Protein AF-A0A6S7H0F0-F1 (afdb_monomer_lite)

Secondary structure (DSSP, 8-state):
-TT-TTEEEEE-SS-EEEEE------HHHHHHHHHHHHHHHHHHHHHHHHTT----GGG---------

Radius of gyration: 13.04 Å; chains: 1; bounding box: 32×18×30 Å

Sequence (68 aa):
CSKLSNLIYLYLPDDTQLYLSFKPGTMLEEANAVRAMEACIAEVHQWMLSQKLKLNPEKTEFMIIGTR

pLDDT: mean 80.72, std 9.31, range [44.88, 90.44]

Foldseek 3Di:
DVPQPAWDWDDDVVDIDIDHDFDPDDPVRVVVRVVVVVVVVVVVCVVCVVVVHDDDVVPDDDDDDDDD

Organism: Paramuricea clavata (NCBI:txid317549)

Structure (mmCIF, N/CA/C/O backbone):
data_AF-A0A6S7H0F0-F1
#
_entry.id   AF-A0A6S7H0F0-F1
#
loop_
_atom_site.group_PDB
_atom_site.id
_atom_site.type_symbol
_atom_site.label_atom_id
_atom_site.label_alt_id
_atom_site.label_comp_id
_atom_site.label_asym_id
_atom_site.label_entity_id
_atom_site.label_seq_id
_atom_site.pdbx_PDB_ins_code
_atom_site.Cartn_x
_atom_site.Cartn_y
_atom_site.Cartn_z
_atom_site.occupancy
_atom_site.B_iso_or_equiv
_atom_site.auth_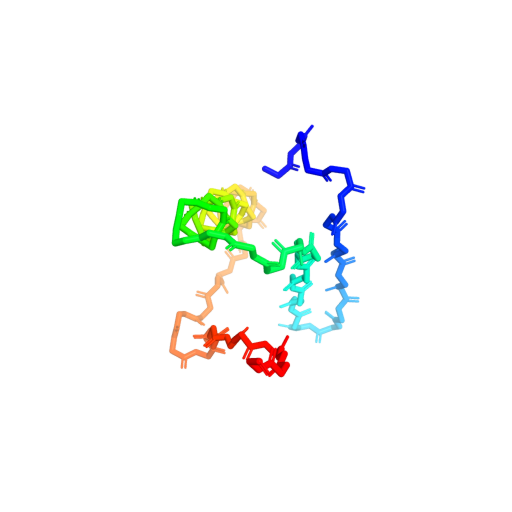seq_id
_atom_site.auth_comp_id
_atom_site.auth_asym_id
_atom_site.auth_atom_id
_atom_site.pdbx_PDB_model_num
ATOM 1 N N . CYS A 1 1 ? -5.844 2.091 -4.426 1.00 57.28 1 CYS A N 1
ATOM 2 C CA . CYS A 1 1 ? -6.219 0.676 -4.562 1.00 57.28 1 CYS A CA 1
ATOM 3 C C . CYS A 1 1 ? -7.088 0.442 -5.803 1.00 57.28 1 CYS A C 1
ATOM 5 O O . CYS A 1 1 ? -6.726 -0.363 -6.654 1.00 57.28 1 CYS A O 1
ATOM 7 N N . SER A 1 2 ? -8.160 1.215 -5.998 1.00 44.88 2 SER A N 1
ATOM 8 C CA . SER A 1 2 ? -9.180 1.087 -7.065 1.00 44.88 2 SER A CA 1
ATOM 9 C C . SER A 1 2 ? -8.727 1.269 -8.535 1.00 44.88 2 SER A C 1
ATOM 11 O O . SER A 1 2 ? -9.565 1.339 -9.430 1.00 44.88 2 SER A O 1
ATOM 13 N N . LYS A 1 3 ? -7.419 1.317 -8.821 1.00 51.97 3 LYS A N 1
ATOM 14 C CA . LYS A 1 3 ? -6.854 1.427 -10.185 1.00 51.97 3 LYS A CA 1
ATOM 15 C C . LYS A 1 3 ? -5.700 0.460 -10.478 1.00 51.97 3 LYS A C 1
ATOM 17 O O . LYS A 1 3 ? -5.069 0.576 -11.523 1.00 51.97 3 LYS A O 1
ATOM 22 N N . LEU A 1 4 ? -5.404 -0.479 -9.579 1.00 60.16 4 LEU A N 1
ATOM 23 C CA . LEU A 1 4 ? -4.315 -1.439 -9.773 1.00 60.16 4 LEU A CA 1
ATOM 24 C C . LEU A 1 4 ? -4.892 -2.767 -10.265 1.00 60.16 4 LEU A C 1
ATOM 26 O O . LEU A 1 4 ? -5.457 -3.525 -9.486 1.00 60.16 4 LEU A O 1
ATOM 30 N N . SER A 1 5 ? -4.737 -3.052 -11.559 1.00 62.69 5 SER A N 1
ATOM 31 C CA . SER A 1 5 ? -5.234 -4.279 -12.205 1.00 62.69 5 SER A CA 1
ATOM 32 C C . SER A 1 5 ? -4.566 -5.568 -11.705 1.00 62.69 5 SER A C 1
ATOM 34 O O . SER A 1 5 ? -5.061 -6.655 -11.982 1.00 62.69 5 SER A O 1
ATOM 36 N N . ASN A 1 6 ? -3.458 -5.451 -10.965 1.00 73.81 6 ASN A N 1
ATOM 37 C CA . ASN A 1 6 ? -2.597 -6.570 -10.567 1.00 73.81 6 ASN A CA 1
ATOM 38 C C . ASN A 1 6 ? -2.458 -6.689 -9.039 1.00 73.81 6 ASN A C 1
ATOM 40 O O . ASN A 1 6 ? -1.481 -7.263 -8.550 1.00 73.81 6 ASN A O 1
ATOM 44 N N . LEU A 1 7 ? -3.372 -6.069 -8.290 1.00 77.94 7 LEU A N 1
ATOM 45 C CA . LEU A 1 7 ? -3.382 -6.131 -6.838 1.00 77.94 7 LEU A CA 1
ATOM 46 C C . LEU A 1 7 ? -4.285 -7.273 -6.363 1.00 77.94 7 LEU A C 1
ATOM 48 O O . LEU A 1 7 ? -5.446 -7.357 -6.758 1.00 77.94 7 LEU A O 1
ATOM 52 N N . ILE A 1 8 ? -3.766 -8.107 -5.468 1.00 78.25 8 ILE A N 1
ATO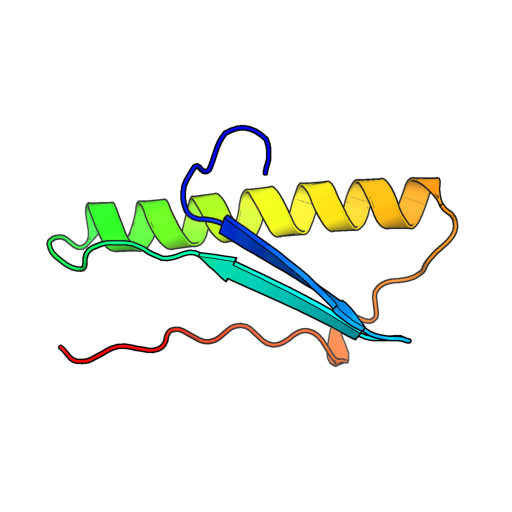M 53 C CA . ILE A 1 8 ? -4.523 -9.144 -4.769 1.00 78.25 8 ILE A CA 1
ATOM 54 C C . ILE A 1 8 ? -4.682 -8.712 -3.309 1.00 78.25 8 ILE A C 1
ATOM 56 O O . ILE A 1 8 ? -3.697 -8.411 -2.631 1.00 78.25 8 ILE A O 1
ATOM 60 N N . TYR A 1 9 ? -5.932 -8.685 -2.845 1.00 79.44 9 TYR A N 1
ATOM 61 C CA . TYR A 1 9 ? -6.311 -8.429 -1.457 1.00 79.44 9 TYR A CA 1
ATOM 62 C C . TYR A 1 9 ? -6.777 -9.741 -0.824 1.00 79.44 9 TYR A C 1
ATOM 64 O O . TYR A 1 9 ? -7.761 -10.324 -1.283 1.00 79.44 9 TYR A O 1
ATOM 72 N N . LEU A 1 10 ? -6.081 -10.202 0.215 1.00 77.00 10 LEU A N 1
ATOM 73 C CA . LEU A 1 10 ? -6.468 -11.381 0.984 1.00 77.00 10 LEU A CA 1
ATOM 74 C C . LEU A 1 10 ? -6.887 -10.962 2.394 1.00 77.00 10 LEU A C 1
ATOM 76 O O . LEU A 1 10 ? -6.115 -10.329 3.116 1.00 77.00 10 LEU A O 1
ATOM 80 N N . TYR A 1 11 ? -8.106 -11.347 2.771 1.00 75.69 11 TYR A N 1
ATOM 81 C CA . TYR A 1 11 ? -8.640 -11.164 4.114 1.00 75.69 11 TYR A CA 1
ATOM 82 C C . TYR A 1 11 ? -8.615 -12.496 4.857 1.00 75.69 11 TYR A C 1
ATOM 84 O O . TYR A 1 11 ? -9.296 -13.447 4.467 1.00 75.69 11 TYR A O 1
ATOM 92 N N . LEU A 1 12 ? -7.819 -12.551 5.916 1.00 73.38 12 LEU A N 1
ATOM 93 C CA . LEU A 1 12 ? -7.802 -13.633 6.888 1.00 73.38 12 LEU A CA 1
ATOM 94 C C . LEU A 1 12 ? -8.405 -13.091 8.197 1.00 73.38 12 LEU A C 1
ATOM 96 O O . LEU A 1 12 ? -8.463 -11.876 8.393 1.00 73.38 12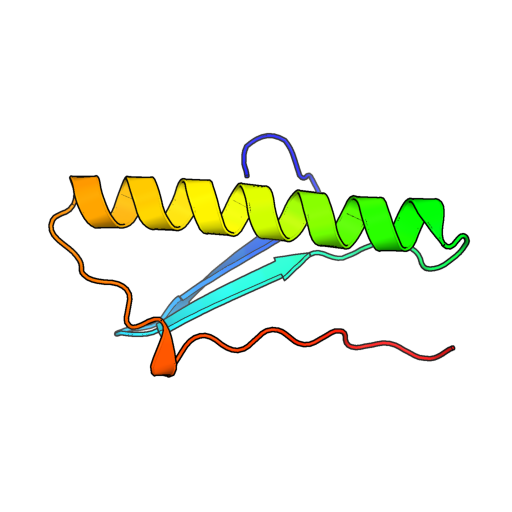 LEU A O 1
ATOM 100 N N . PRO A 1 13 ? -8.898 -13.948 9.104 1.00 73.94 13 PRO A N 1
ATOM 101 C CA . PRO A 1 13 ? -9.280 -13.493 10.436 1.00 73.94 13 PRO A CA 1
ATOM 102 C C . PRO A 1 13 ? -8.080 -12.789 11.085 1.00 73.94 13 PRO A C 1
ATOM 104 O O . PRO A 1 13 ? -6.992 -13.354 11.102 1.00 73.94 13 PRO A O 1
ATOM 107 N N . ASP A 1 14 ? -8.277 -11.556 11.552 1.00 75.50 14 ASP A N 1
ATOM 108 C CA . ASP A 1 14 ? -7.270 -10.674 12.174 1.00 75.50 14 ASP A CA 1
ATOM 109 C C . ASP A 1 14 ? -6.134 -10.147 11.271 1.00 75.50 14 ASP A C 1
ATOM 111 O O . ASP A 1 14 ? -5.569 -9.094 11.579 1.00 75.50 14 ASP A O 1
ATOM 115 N N . ASP A 1 1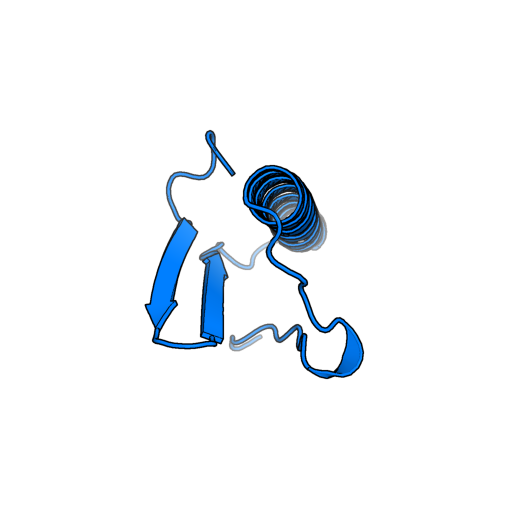5 ? -5.852 -10.791 10.134 1.00 80.19 15 ASP A N 1
ATOM 116 C CA . ASP A 1 15 ? -4.758 -10.431 9.225 1.00 80.19 15 ASP A CA 1
ATOM 117 C C . ASP A 1 15 ? -5.246 -9.979 7.837 1.00 80.19 15 ASP A C 1
ATOM 119 O O . ASP A 1 15 ? -6.189 -10.506 7.248 1.00 80.19 15 ASP A O 1
ATOM 123 N N . THR A 1 16 ? -4.560 -8.994 7.258 1.00 80.81 16 THR A N 1
ATOM 124 C CA . THR A 1 16 ? -4.794 -8.531 5.882 1.00 80.81 16 THR A CA 1
ATOM 125 C C . THR A 1 16 ? -3.487 -8.577 5.107 1.00 80.81 16 THR A C 1
ATOM 127 O O . THR A 1 16 ? -2.484 -8.033 5.563 1.00 80.81 16 THR A O 1
ATOM 130 N N . GLN A 1 17 ? -3.495 -9.191 3.922 1.00 86.50 17 GLN A N 1
ATOM 131 C CA . GLN A 1 17 ? -2.335 -9.230 3.030 1.00 86.50 17 GLN A CA 1
ATOM 132 C C . GLN A 1 17 ? -2.628 -8.533 1.702 1.00 86.50 17 GLN A C 1
ATOM 134 O O . GLN A 1 17 ? -3.680 -8.725 1.087 1.00 86.50 17 GLN A O 1
ATOM 139 N N . LEU A 1 18 ? -1.659 -7.731 1.262 1.00 87.88 18 LEU A N 1
ATOM 140 C CA . LEU A 1 18 ? -1.680 -6.992 0.005 1.00 87.88 18 LEU A CA 1
ATOM 141 C C . LEU A 1 18 ? -0.516 -7.451 -0.868 1.00 87.88 18 LEU A C 1
ATOM 143 O O . LEU A 1 18 ? 0.643 -7.334 -0.474 1.00 87.88 18 LEU A O 1
ATOM 147 N N . TYR A 1 19 ? -0.822 -7.914 -2.076 1.00 88.50 19 TYR A N 1
ATOM 148 C CA . TYR A 1 19 ? 0.185 -8.293 -3.064 1.00 88.50 19 TYR A CA 1
ATOM 149 C C . TYR A 1 19 ? 0.016 -7.464 -4.324 1.00 88.50 19 TYR A C 1
ATOM 151 O O . TYR A 1 19 ? -1.071 -7.426 -4.893 1.00 88.50 19 TYR A O 1
ATOM 159 N N . LEU A 1 20 ? 1.097 -6.838 -4.787 1.00 89.44 20 LEU A N 1
ATOM 160 C CA . LEU A 1 20 ? 1.130 -6.099 -6.044 1.00 89.44 20 LEU A CA 1
ATOM 161 C C . LEU A 1 20 ? 2.168 -6.730 -6.966 1.00 89.44 20 LEU A C 1
ATOM 163 O O . LEU A 1 20 ? 3.363 -6.680 -6.681 1.00 89.44 20 LEU A O 1
ATOM 167 N N . SER A 1 21 ? 1.713 -7.300 -8.080 1.00 88.38 21 SER A N 1
ATOM 168 C CA . SER A 1 21 ? 2.626 -7.779 -9.117 1.00 88.38 21 SER A CA 1
ATOM 169 C C . SER A 1 21 ? 3.013 -6.640 -10.059 1.00 88.38 21 SER A C 1
ATOM 171 O O . SER A 1 21 ? 2.157 -5.905 -10.564 1.00 88.38 21 SER A O 1
ATOM 173 N N . PHE A 1 22 ? 4.311 -6.510 -10.317 1.00 85.06 22 PHE A N 1
ATOM 174 C CA . PHE A 1 22 ? 4.875 -5.559 -11.266 1.00 85.06 22 PHE A CA 1
ATOM 175 C C . PHE A 1 22 ? 6.039 -6.207 -12.020 1.00 85.06 22 PHE A C 1
ATOM 177 O O . PHE A 1 22 ? 6.654 -7.160 -11.540 1.00 85.06 22 PHE A O 1
ATOM 184 N N . LYS A 1 23 ? 6.331 -5.704 -13.221 1.00 83.75 23 LYS A N 1
ATOM 185 C CA . LYS A 1 23 ? 7.480 -6.162 -14.000 1.00 83.75 23 LYS A CA 1
ATOM 186 C C . LYS A 1 23 ? 8.729 -5.400 -13.535 1.00 83.75 23 LYS A C 1
ATOM 188 O O . LYS A 1 23 ? 8.716 -4.172 -13.615 1.00 83.75 23 LYS A O 1
ATOM 193 N N . PRO A 1 24 ? 9.794 -6.082 -13.083 1.00 78.69 24 PRO A N 1
ATOM 194 C CA . PRO A 1 24 ? 11.074 -5.427 -12.859 1.00 78.69 24 PRO A CA 1
ATOM 195 C C . PRO A 1 24 ? 11.677 -5.045 -14.219 1.00 78.69 24 PRO A C 1
ATOM 197 O O . PRO A 1 24 ? 11.659 -5.841 -15.162 1.00 78.69 24 PRO A O 1
ATOM 200 N N . GLY A 1 25 ? 12.177 -3.820 -14.348 1.00 77.88 25 GLY A N 1
ATOM 201 C CA . GLY A 1 25 ? 12.719 -3.333 -15.619 1.00 77.88 25 GLY A CA 1
ATOM 202 C C . GLY A 1 25 ? 13.547 -2.072 -15.451 1.00 77.88 25 GLY A C 1
ATOM 203 O O . GLY A 1 25 ? 14.706 -2.020 -15.856 1.00 77.88 25 GLY A O 1
ATOM 204 N N . THR A 1 26 ? 12.979 -1.072 -14.789 1.00 83.69 26 THR A N 1
ATOM 205 C CA . THR A 1 26 ? 13.654 0.184 -14.468 1.00 83.69 26 THR A CA 1
ATOM 206 C C . THR A 1 26 ? 13.426 0.581 -13.013 1.00 83.69 26 THR A C 1
ATOM 208 O O . THR A 1 26 ? 12.404 0.253 -12.412 1.00 83.69 26 THR A O 1
ATOM 211 N N . MET A 1 27 ? 14.342 1.383 -12.464 1.00 84.88 27 MET A N 1
ATOM 212 C CA . MET A 1 27 ? 14.188 1.976 -11.128 1.00 84.88 27 MET A CA 1
ATOM 213 C C . MET A 1 27 ? 12.892 2.800 -11.005 1.00 84.88 27 MET A C 1
ATOM 215 O O . MET A 1 27 ? 12.309 2.903 -9.929 1.00 84.88 27 MET A O 1
ATOM 219 N N . LEU A 1 28 ? 12.413 3.367 -12.119 1.00 87.44 28 LEU A N 1
ATOM 220 C CA . LEU A 1 28 ? 11.144 4.087 -12.170 1.00 87.44 28 LEU A CA 1
ATOM 221 C C . LEU A 1 28 ? 9.939 3.148 -12.014 1.00 87.44 28 LEU A C 1
ATOM 223 O O . LEU A 1 28 ? 8.999 3.491 -11.301 1.00 87.44 28 LEU A O 1
ATOM 227 N N . GLU A 1 29 ? 9.948 1.978 -12.656 1.00 84.75 29 GLU A N 1
ATOM 228 C CA . GLU A 1 29 ? 8.878 0.980 -12.518 1.00 84.75 29 GLU A CA 1
ATOM 229 C C . GLU A 1 29 ? 8.816 0.406 -11.099 1.00 84.75 29 GLU A C 1
ATOM 231 O O . GLU A 1 29 ? 7.726 0.288 -10.540 1.00 84.75 29 GLU A O 1
ATOM 236 N N . GLU A 1 30 ? 9.970 0.149 -10.477 1.00 86.62 30 GLU A N 1
ATOM 237 C CA . GLU A 1 30 ? 10.053 -0.263 -9.070 1.00 86.62 30 GLU A CA 1
ATOM 238 C C . GLU A 1 30 ? 9.497 0.822 -8.136 1.00 86.62 30 GLU A C 1
ATOM 240 O O . GLU A 1 30 ? 8.620 0.555 -7.313 1.00 86.62 30 GLU A O 1
ATOM 245 N N . ALA A 1 31 ? 9.931 2.075 -8.307 1.00 88.50 31 ALA A N 1
ATOM 246 C CA . ALA A 1 31 ? 9.425 3.199 -7.521 1.00 88.50 31 ALA A CA 1
ATOM 247 C C . ALA A 1 31 ? 7.914 3.417 -7.718 1.00 88.50 31 ALA A C 1
ATOM 249 O O . ALA A 1 31 ? 7.200 3.778 -6.781 1.00 88.50 31 ALA A O 1
ATOM 250 N N . ASN A 1 32 ? 7.396 3.184 -8.927 1.00 88.44 32 ASN A N 1
ATOM 251 C CA . ASN A 1 32 ? 5.962 3.232 -9.203 1.00 88.44 32 ASN A CA 1
ATOM 252 C C . ASN A 1 32 ? 5.201 2.132 -8.459 1.00 88.44 32 ASN A C 1
ATOM 254 O O . ASN A 1 32 ? 4.136 2.415 -7.910 1.00 88.44 32 ASN A O 1
ATOM 258 N N . ALA A 1 33 ? 5.739 0.913 -8.408 1.00 88.00 33 ALA A N 1
ATOM 259 C CA . ALA A 1 33 ? 5.133 -0.192 -7.674 1.00 88.00 33 ALA A CA 1
ATOM 260 C C . ALA A 1 33 ? 5.087 0.083 -6.163 1.00 88.00 33 ALA A C 1
ATOM 262 O O . ALA A 1 33 ? 4.044 -0.106 -5.539 1.00 88.00 33 ALA A O 1
ATOM 263 N N . VAL A 1 34 ? 6.172 0.613 -5.587 1.00 89.00 34 VAL A N 1
ATOM 264 C CA . VAL A 1 34 ? 6.210 1.004 -4.167 1.00 89.00 34 VAL A CA 1
ATOM 265 C C . VAL A 1 34 ? 5.168 2.084 -3.871 1.00 89.00 34 VAL A C 1
ATOM 267 O O . VAL A 1 34 ? 4.319 1.884 -3.006 1.00 89.00 34 VAL A O 1
ATOM 270 N N . ARG A 1 35 ? 5.141 3.174 -4.653 1.00 90.44 35 ARG A N 1
ATOM 271 C CA . ARG A 1 35 ? 4.147 4.252 -4.479 1.00 90.44 35 ARG A CA 1
ATOM 272 C C . ARG A 1 35 ? 2.709 3.753 -4.610 1.00 90.44 35 ARG A C 1
ATOM 274 O O . ARG A 1 35 ? 1.821 4.197 -3.885 1.00 90.44 35 ARG A O 1
ATOM 281 N N . ALA A 1 36 ? 2.465 2.833 -5.540 1.00 89.06 36 ALA A N 1
ATOM 282 C CA . ALA A 1 36 ? 1.161 2.210 -5.715 1.00 89.06 36 ALA A CA 1
ATOM 283 C C . ALA A 1 36 ? 0.749 1.374 -4.491 1.00 89.06 36 ALA A C 1
ATOM 285 O O . ALA A 1 36 ? -0.415 1.433 -4.081 1.00 89.06 36 ALA A O 1
ATOM 286 N N . MET A 1 37 ? 1.687 0.634 -3.890 1.00 89.50 37 MET A N 1
ATOM 287 C CA . MET A 1 37 ? 1.435 -0.119 -2.662 1.00 89.50 37 MET A CA 1
ATOM 288 C C . MET A 1 37 ? 1.149 0.813 -1.480 1.00 89.50 37 MET A C 1
ATOM 290 O O . MET A 1 37 ? 0.135 0.636 -0.810 1.00 89.50 37 MET A O 1
ATOM 294 N N . GLU A 1 38 ? 1.976 1.840 -1.262 1.00 89.50 38 GLU A N 1
ATOM 295 C CA . GLU A 1 38 ? 1.779 2.840 -0.199 1.00 89.50 38 GLU A CA 1
ATOM 296 C C . GLU A 1 38 ? 0.400 3.504 -0.296 1.00 89.50 38 GLU A C 1
ATOM 298 O O . GLU A 1 38 ? -0.318 3.618 0.700 1.00 89.50 38 GLU A O 1
ATOM 303 N N . ALA A 1 39 ? -0.017 3.872 -1.512 1.00 89.38 39 ALA A N 1
ATOM 304 C CA . ALA A 1 39 ? -1.338 4.436 -1.756 1.00 89.38 39 ALA A CA 1
ATOM 305 C C . ALA A 1 39 ? -2.472 3.448 -1.423 1.00 89.38 39 ALA A C 1
ATOM 307 O O . ALA A 1 39 ? -3.476 3.851 -0.835 1.00 89.38 39 ALA A O 1
ATOM 308 N N . CYS A 1 40 ? -2.339 2.155 -1.758 1.00 88.25 40 CYS A N 1
ATOM 309 C CA . CYS A 1 40 ? -3.353 1.175 -1.355 1.00 88.25 40 CYS A CA 1
ATOM 310 C C . CYS A 1 40 ? -3.359 0.948 0.169 1.00 88.25 40 CYS A C 1
ATOM 312 O O . CYS A 1 40 ? -4.442 0.901 0.747 1.00 88.25 40 CYS A O 1
ATOM 314 N N . ILE A 1 41 ? -2.201 0.882 0.835 1.00 86.56 41 ILE A N 1
ATOM 315 C CA . ILE A 1 41 ? -2.129 0.771 2.303 1.00 86.56 41 ILE A CA 1
ATOM 316 C C . ILE A 1 41 ? -2.858 1.948 2.960 1.00 86.56 41 ILE A C 1
ATOM 318 O O . ILE A 1 41 ? -3.660 1.742 3.871 1.00 86.56 41 ILE A O 1
ATOM 322 N N . ALA A 1 42 ? -2.639 3.173 2.472 1.00 87.50 42 ALA A N 1
ATOM 323 C CA . ALA A 1 42 ? -3.328 4.355 2.975 1.00 87.50 42 ALA A CA 1
ATOM 324 C C . ALA A 1 42 ? -4.856 4.247 2.815 1.00 87.50 42 ALA A C 1
ATOM 326 O O . ALA A 1 42 ? -5.588 4.528 3.763 1.00 87.50 42 ALA A O 1
ATOM 327 N N . GLU A 1 43 ? -5.347 3.796 1.657 1.00 87.06 43 GLU A N 1
ATOM 328 C CA . GLU A 1 43 ? -6.782 3.581 1.420 1.00 87.06 43 GLU A CA 1
ATOM 329 C C . GLU A 1 43 ? -7.379 2.503 2.338 1.00 87.06 43 GLU A C 1
ATOM 331 O O . GLU A 1 43 ? -8.437 2.724 2.930 1.00 87.06 43 GLU A O 1
ATOM 336 N N . VAL A 1 44 ? -6.697 1.364 2.506 1.00 84.19 44 VAL A N 1
ATOM 337 C CA . VAL A 1 44 ? -7.131 0.289 3.415 1.00 84.19 44 VAL A CA 1
ATOM 338 C C . VAL A 1 44 ? -7.172 0.795 4.852 1.00 84.19 44 VAL A C 1
ATOM 340 O O . VAL A 1 44 ? -8.147 0.556 5.562 1.00 84.19 44 VAL A O 1
ATOM 343 N N . HIS A 1 45 ? -6.159 1.550 5.275 1.00 84.50 45 HIS A N 1
ATOM 344 C CA . HIS A 1 45 ? -6.119 2.131 6.610 1.00 84.50 45 HIS A CA 1
ATOM 345 C C . HIS A 1 45 ? -7.288 3.101 6.847 1.00 84.50 45 HIS A C 1
ATOM 347 O O . HIS A 1 45 ? -7.962 3.000 7.871 1.00 84.50 45 HIS A O 1
ATOM 353 N N . GLN A 1 46 ? -7.596 3.985 5.889 1.00 87.25 46 GLN A N 1
ATOM 354 C CA . GLN A 1 46 ? -8.768 4.869 5.978 1.00 87.25 46 GLN A CA 1
ATOM 355 C C . GLN A 1 46 ? -10.080 4.081 6.062 1.00 87.25 46 GLN A C 1
ATOM 357 O O . GLN A 1 46 ? -10.951 4.401 6.875 1.00 87.25 46 GLN A O 1
ATOM 362 N N . TRP A 1 47 ? -10.216 3.019 5.265 1.00 85.19 47 TRP A N 1
ATOM 363 C CA . TRP A 1 47 ? -11.380 2.142 5.332 1.00 85.19 47 TRP A CA 1
ATOM 364 C C . TRP A 1 47 ? -11.502 1.468 6.707 1.00 85.19 47 TRP A C 1
ATOM 366 O O . TRP A 1 47 ? -12.574 1.524 7.307 1.00 85.19 47 TRP A O 1
ATOM 376 N N . MET A 1 48 ? -10.417 0.934 7.273 1.00 83.94 48 MET A N 1
ATOM 377 C CA . MET A 1 48 ? -10.429 0.326 8.610 1.00 83.94 48 MET A CA 1
ATOM 378 C C . MET A 1 48 ? -10.836 1.318 9.703 1.00 83.94 48 MET A C 1
ATOM 380 O O . MET A 1 48 ? -11.683 0.988 10.535 1.00 83.94 48 MET A O 1
ATOM 384 N N . LEU A 1 49 ? -10.309 2.547 9.662 1.00 86.25 49 LEU A N 1
ATOM 385 C CA . LEU A 1 49 ? -10.704 3.613 10.588 1.00 86.25 49 LEU A CA 1
ATOM 386 C C . LEU A 1 49 ? -12.209 3.905 10.497 1.00 86.25 49 LEU A C 1
ATOM 388 O O . LEU A 1 49 ? -12.870 4.036 11.528 1.00 86.25 49 LEU A O 1
ATOM 392 N N . SER A 1 50 ? -12.775 3.927 9.283 1.00 87.56 50 SER A N 1
ATOM 393 C CA . SER A 1 50 ? -14.223 4.105 9.077 1.00 87.56 50 SER A CA 1
ATOM 394 C C . SER A 1 50 ? -15.059 2.968 9.681 1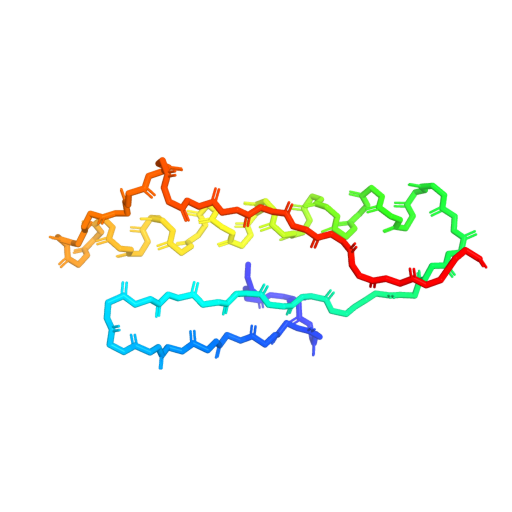.00 87.56 50 SER A C 1
ATOM 396 O O . SER A 1 50 ? -16.169 3.202 10.158 1.00 87.56 50 SER A O 1
ATOM 398 N N . GLN A 1 51 ? -14.508 1.751 9.715 1.00 84.19 51 GLN A N 1
ATOM 399 C CA . GLN A 1 51 ? -15.136 0.564 10.302 1.00 84.19 51 GLN A CA 1
ATOM 400 C C . GLN A 1 51 ? -14.843 0.407 11.804 1.00 84.19 51 GLN A C 1
ATOM 402 O O . GLN A 1 51 ? -15.234 -0.592 12.401 1.00 84.19 51 GLN A O 1
ATOM 407 N N . LYS A 1 52 ? -14.178 1.390 12.435 1.00 83.88 52 LYS A N 1
ATOM 408 C CA . LYS A 1 52 ? -13.730 1.346 13.841 1.00 83.88 52 LYS A CA 1
ATOM 409 C C . LYS A 1 52 ? -12.781 0.177 14.144 1.00 83.88 52 LYS A C 1
ATOM 411 O O . LYS A 1 52 ? -12.699 -0.282 15.282 1.00 83.88 52 LYS A O 1
ATOM 416 N N . LEU A 1 53 ? -12.052 -0.285 13.132 1.00 81.69 53 LEU A N 1
ATOM 417 C CA . LEU A 1 53 ? -10.984 -1.271 13.256 1.00 81.69 53 LEU A CA 1
ATOM 418 C C . LEU A 1 53 ? -9.645 -0.545 13.438 1.00 81.69 53 LEU A C 1
ATOM 420 O O . LEU A 1 53 ? -9.438 0.544 12.901 1.00 81.69 53 LEU A O 1
ATOM 424 N N . LYS A 1 54 ? -8.719 -1.146 14.191 1.00 74.50 54 LYS A N 1
ATOM 425 C CA . LYS A 1 54 ? -7.380 -0.589 14.427 1.00 74.50 54 LYS A CA 1
ATOM 426 C C . LYS A 1 54 ? -6.332 -1.452 13.733 1.00 74.50 54 LYS A C 1
ATOM 428 O O . LYS A 1 54 ? -6.146 -2.604 14.111 1.00 74.50 54 LYS A O 1
ATOM 433 N N . LEU A 1 55 ? -5.621 -0.878 12.764 1.00 73.88 55 LEU A N 1
ATOM 434 C CA . LEU A 1 55 ? -4.406 -1.490 12.231 1.00 73.88 55 LEU A CA 1
ATOM 435 C C . LEU A 1 55 ? -3.311 -1.415 13.307 1.00 73.88 55 LEU A C 1
ATOM 437 O O . LEU A 1 55 ? -3.140 -0.368 13.937 1.00 73.88 55 LEU A O 1
ATOM 441 N N . ASN A 1 56 ? -2.578 -2.506 13.534 1.00 76.12 56 ASN A N 1
ATOM 442 C CA . ASN A 1 56 ? -1.380 -2.463 14.366 1.00 76.12 56 ASN A CA 1
ATOM 443 C C . ASN A 1 56 ? -0.149 -2.230 13.467 1.00 76.12 56 ASN A C 1
ATOM 445 O O . ASN A 1 56 ? 0.298 -3.177 12.815 1.00 76.12 56 ASN A O 1
ATOM 449 N N . PRO A 1 57 ? 0.407 -1.005 13.415 1.00 70.38 57 PRO A N 1
ATOM 450 C CA . PRO A 1 57 ? 1.549 -0.710 12.554 1.00 70.38 57 PRO A CA 1
ATOM 451 C C . PRO A 1 57 ? 2.800 -1.498 12.956 1.00 70.38 57 PRO A C 1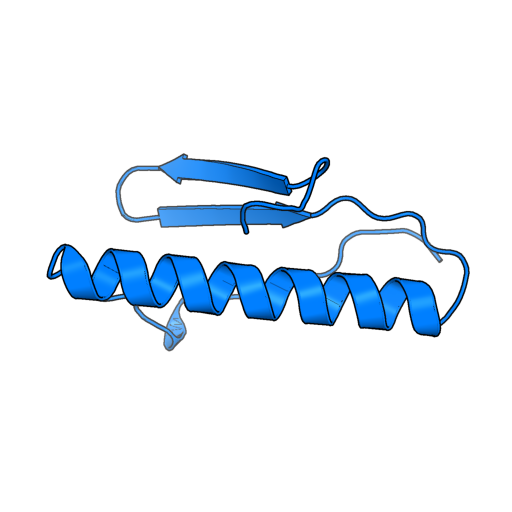
ATOM 453 O O . PRO A 1 57 ? 3.601 -1.815 12.088 1.00 70.38 57 PRO A O 1
ATOM 456 N N . GLU A 1 58 ? 2.942 -1.894 14.228 1.00 78.31 58 GLU A N 1
ATOM 457 C CA . GLU A 1 58 ? 4.078 -2.709 14.690 1.00 78.31 58 GLU A CA 1
ATOM 458 C C . GLU A 1 58 ? 4.078 -4.125 14.100 1.00 78.31 58 GLU A C 1
ATOM 460 O O . GLU A 1 58 ? 5.111 -4.784 14.083 1.00 78.31 58 GLU A O 1
ATOM 465 N N . LYS A 1 59 ? 2.923 -4.597 13.613 1.00 79.06 59 LYS A N 1
ATOM 466 C CA . LYS A 1 59 ? 2.778 -5.896 12.942 1.00 79.06 59 LYS A CA 1
ATOM 467 C C . LYS A 1 59 ? 2.776 -5.790 11.416 1.00 79.06 59 LYS A C 1
ATOM 469 O O . LYS A 1 59 ? 2.630 -6.802 10.742 1.00 79.06 59 LYS A O 1
ATOM 474 N N . THR A 1 60 ? 2.856 -4.579 10.863 1.00 80.06 60 THR A N 1
ATOM 475 C CA . THR A 1 60 ? 2.786 -4.384 9.412 1.00 80.06 60 THR A CA 1
ATOM 476 C C . THR A 1 60 ? 4.182 -4.505 8.819 1.00 80.06 60 THR A C 1
ATOM 478 O O . THR A 1 60 ? 5.037 -3.657 9.059 1.00 80.06 60 THR A O 1
ATOM 481 N N . GLU A 1 61 ? 4.401 -5.543 8.019 1.00 84.00 61 GLU A N 1
ATOM 482 C CA . GLU A 1 61 ? 5.663 -5.772 7.318 1.00 84.00 61 GLU A CA 1
ATOM 483 C C . GLU A 1 61 ? 5.524 -5.454 5.825 1.00 84.00 61 GLU A C 1
ATOM 485 O O . GLU A 1 61 ? 4.484 -5.694 5.209 1.00 84.00 61 GLU A O 1
ATOM 490 N N . PHE A 1 62 ? 6.593 -4.919 5.231 1.00 84.12 62 PHE A N 1
ATOM 491 C CA . PHE A 1 62 ? 6.693 -4.689 3.792 1.00 84.12 62 PHE A CA 1
ATOM 492 C C . PHE A 1 62 ? 7.872 -5.481 3.230 1.00 84.12 62 PHE A C 1
ATOM 494 O O . PHE A 1 62 ? 9.002 -5.347 3.701 1.00 84.12 62 PHE A O 1
ATOM 501 N N . MET A 1 63 ? 7.612 -6.292 2.205 1.00 86.81 63 MET A N 1
ATOM 502 C CA . MET A 1 63 ? 8.618 -7.137 1.569 1.00 86.81 63 MET A CA 1
ATOM 503 C C . MET A 1 63 ? 8.449 -7.128 0.050 1.00 86.81 63 MET A C 1
ATOM 505 O O . MET A 1 63 ? 7.336 -7.204 -0.468 1.00 86.81 63 MET A O 1
ATOM 509 N N . ILE A 1 64 ? 9.574 -7.085 -0.664 1.00 83.69 64 ILE A N 1
ATOM 510 C CA . ILE A 1 64 ? 9.638 -7.254 -2.118 1.00 83.69 64 ILE A CA 1
ATOM 511 C C . ILE A 1 64 ? 10.175 -8.658 -2.397 1.00 83.69 64 ILE A C 1
ATOM 513 O O . ILE A 1 64 ? 11.251 -9.015 -1.921 1.00 83.69 64 ILE A O 1
ATOM 517 N N . ILE A 1 65 ? 9.428 -9.449 -3.168 1.00 85.81 65 ILE A N 1
ATOM 518 C CA . ILE A 1 65 ? 9.804 -10.815 -3.549 1.00 85.81 65 ILE A CA 1
ATOM 519 C C . ILE A 1 65 ? 10.099 -10.830 -5.051 1.00 85.81 65 ILE A C 1
ATOM 521 O O . ILE A 1 65 ? 9.221 -10.526 -5.857 1.00 85.81 65 ILE A O 1
ATOM 525 N N . GLY A 1 66 ? 11.320 -11.200 -5.434 1.00 81.62 66 GLY A N 1
ATOM 526 C CA . GLY A 1 66 ? 11.723 -11.320 -6.835 1.00 81.62 66 GLY A CA 1
ATOM 527 C C . GLY A 1 66 ? 13.202 -11.664 -6.991 1.00 81.62 66 GLY A C 1
ATOM 528 O O . GLY A 1 66 ? 13.979 -11.560 -6.043 1.00 81.62 66 GLY A O 1
ATOM 529 N N . THR A 1 67 ? 13.590 -12.084 -8.193 1.00 75.19 67 THR A N 1
ATOM 530 C CA . THR A 1 67 ? 14.998 -12.218 -8.592 1.00 75.19 67 THR A CA 1
ATOM 531 C C . THR A 1 67 ? 15.449 -10.941 -9.294 1.00 75.19 67 THR A C 1
ATOM 533 O O . THR A 1 67 ? 14.657 -10.332 -10.015 1.00 75.19 67 THR A O 1
ATOM 536 N N . ARG A 1 68 ? 16.708 -10.546 -9.091 1.00 59.50 68 ARG A N 1
ATOM 537 C CA . ARG A 1 68 ? 17.361 -9.536 -9.934 1.00 59.50 68 ARG A CA 1
ATOM 538 C C . ARG A 1 68 ? 17.731 -10.113 -11.292 1.00 59.50 68 ARG A C 1
ATOM 540 O O . ARG A 1 68 ? 18.100 -11.308 -11.319 1.00 59.50 68 ARG A O 1
#